Protein AF-A0A4Q6AAD2-F1 (afdb_monomer_lite)

Secondary structure (DSSP, 8-state):
----BPPPEEEEEETTEEEEEEEEETTEEEEEE-STT-SHHHHSSSSS-TT--HHHHHHHHHHHHHH-

pLDDT: mean 84.93, std 10.95, range [43.53, 94.69]

Radius of gyration: 14.44 Å; chains: 1; bounding box: 28×27×46 Å

Structure (mmCIF, N/CA/C/O backbone):
data_AF-A0A4Q6AAD2-F1
#
_entry.id   AF-A0A4Q6AAD2-F1
#
loop_
_atom_site.group_PDB
_atom_site.id
_atom_site.type_symbol
_atom_site.label_atom_id
_atom_site.label_alt_id
_atom_site.label_comp_id
_atom_site.label_asym_id
_atom_site.label_entity_id
_atom_site.label_seq_id
_atom_site.pdbx_PDB_ins_code
_atom_site.Cartn_x
_atom_site.Cartn_y
_atom_site.Cartn_z
_atom_site.occupancy
_atom_site.B_iso_or_equiv
_atom_site.auth_seq_id
_atom_site.auth_comp_id
_atom_site.auth_asym_id
_atom_site.auth_atom_id
_atom_site.pdbx_PDB_model_num
ATOM 1 N N . VAL A 1 1 ? -5.846 0.708 27.822 1.00 43.53 1 VAL A N 1
ATOM 2 C CA . VAL A 1 1 ? -6.925 1.355 27.043 1.00 43.53 1 VAL A CA 1
ATOM 3 C C . VAL A 1 1 ? -6.762 0.897 25.610 1.00 43.53 1 VAL A C 1
ATOM 5 O O . VAL A 1 1 ? -5.734 1.194 25.020 1.00 43.53 1 VAL A O 1
ATOM 8 N N . CYS A 1 2 ? -7.680 0.085 25.089 1.00 46.09 2 CYS A N 1
ATOM 9 C CA . CYS A 1 2 ? -7.693 -0.203 23.659 1.00 46.09 2 CYS A CA 1
ATOM 10 C C . CYS A 1 2 ? -8.096 1.100 22.967 1.00 46.09 2 CYS A C 1
ATOM 12 O O . CYS A 1 2 ? -9.203 1.578 23.193 1.00 46.09 2 CYS A O 1
ATOM 14 N N . GLU A 1 3 ? -7.169 1.714 22.231 1.00 54.78 3 GLU A N 1
ATOM 15 C CA . GLU A 1 3 ? -7.467 2.870 21.384 1.00 54.78 3 GLU A CA 1
ATOM 16 C C . GLU A 1 3 ? -8.676 2.566 20.492 1.00 54.78 3 GLU A C 1
ATOM 18 O O . GLU A 1 3 ? -8.919 1.410 20.144 1.00 54.78 3 GLU A O 1
ATOM 23 N N . ASP A 1 4 ? -9.431 3.604 20.145 1.00 55.59 4 ASP A N 1
ATOM 24 C CA . ASP A 1 4 ? -10.605 3.548 19.277 1.00 55.59 4 ASP A CA 1
ATOM 25 C C . ASP A 1 4 ? -10.211 2.999 17.888 1.00 55.59 4 ASP A C 1
ATOM 27 O O . ASP A 1 4 ? -9.770 3.726 16.995 1.00 55.59 4 ASP A O 1
ATOM 31 N N . LYS A 1 5 ? -10.244 1.668 17.749 1.00 57.72 5 LYS A N 1
ATOM 32 C CA . LYS A 1 5 ? -9.891 0.929 16.533 1.00 57.72 5 LYS A CA 1
ATOM 33 C C . LYS A 1 5 ? -11.168 0.684 15.748 1.00 57.72 5 LYS A C 1
ATOM 35 O O . LYS A 1 5 ? -11.855 -0.319 15.947 1.00 57.72 5 LYS A O 1
ATOM 40 N N . SER A 1 6 ? -11.475 1.595 14.832 1.00 70.06 6 SER A N 1
ATOM 41 C CA . SER A 1 6 ? -12.458 1.310 13.784 1.00 70.06 6 SER A CA 1
ATOM 42 C C . SER A 1 6 ? -12.054 0.033 13.032 1.00 70.06 6 SER A C 1
ATOM 44 O O . SER A 1 6 ? -10.864 -0.206 12.807 1.00 70.06 6 SER A O 1
ATOM 46 N N . LYS A 1 7 ? -13.026 -0.816 12.673 1.00 86.62 7 LYS A N 1
ATOM 47 C CA . LYS A 1 7 ? -12.751 -2.034 11.896 1.00 86.62 7 LYS A CA 1
ATOM 48 C C . LYS A 1 7 ? -12.039 -1.661 10.593 1.00 86.62 7 LYS A C 1
ATOM 50 O O . LYS A 1 7 ? -12.449 -0.713 9.928 1.00 86.62 7 LYS A O 1
ATOM 55 N N . ALA A 1 8 ? -11.006 -2.423 10.234 1.00 91.88 8 ALA A N 1
ATOM 56 C CA . ALA A 1 8 ? -10.341 -2.265 8.948 1.00 91.88 8 ALA A CA 1
ATOM 57 C C . ALA A 1 8 ? -11.349 -2.474 7.810 1.00 91.88 8 ALA A C 1
ATOM 59 O O . ALA A 1 8 ? -12.167 -3.397 7.855 1.00 91.88 8 ALA A O 1
ATOM 60 N N . GLN A 1 9 ? -11.289 -1.605 6.808 1.00 93.12 9 GLN A N 1
ATOM 61 C CA . GLN A 1 9 ? -12.118 -1.667 5.614 1.00 93.12 9 GLN A CA 1
ATOM 62 C C . GLN A 1 9 ? -11.253 -2.026 4.413 1.00 93.12 9 GLN A C 1
ATOM 64 O O . GLN A 1 9 ? -10.109 -1.582 4.310 1.00 93.12 9 GLN A O 1
ATOM 69 N N . SER A 1 10 ? -11.811 -2.826 3.507 1.00 94.31 10 SER A N 1
ATOM 70 C CA . SER A 1 10 ? -11.177 -3.085 2.220 1.00 94.31 10 SER A CA 1
ATOM 71 C C . SER A 1 10 ? -11.119 -1.790 1.409 1.00 94.31 10 SER A C 1
ATOM 73 O O . SER A 1 10 ? -12.143 -1.140 1.200 1.00 94.31 10 SER A O 1
ATOM 75 N N . ALA A 1 11 ? -9.915 -1.421 0.979 1.00 91.56 11 ALA A N 1
ATOM 76 C CA . ALA A 1 11 ? -9.680 -0.370 -0.005 1.00 91.56 11 ALA A CA 1
ATOM 77 C C . ALA A 1 11 ? -9.629 -0.951 -1.423 1.00 91.56 11 ALA A C 1
ATOM 79 O O . ALA A 1 11 ? -10.020 -0.283 -2.377 1.00 91.56 11 ALA A O 1
ATOM 80 N N . TYR A 1 12 ? -9.168 -2.200 -1.550 1.00 91.62 12 TYR A N 1
ATOM 81 C CA . TYR A 1 12 ? -9.155 -2.933 -2.806 1.00 91.62 12 TYR A CA 1
ATOM 82 C C . TYR A 1 12 ? -9.309 -4.436 -2.564 1.00 91.62 12 TYR A C 1
ATOM 84 O O . TYR A 1 12 ? -8.669 -5.018 -1.680 1.00 91.62 12 TYR A O 1
ATOM 92 N N . SER A 1 13 ? -10.154 -5.070 -3.372 1.00 94.69 13 SER A N 1
ATOM 93 C CA . SER A 1 13 ? -10.353 -6.516 -3.379 1.00 94.69 13 SER A CA 1
ATOM 94 C C . SER A 1 13 ? -10.360 -7.029 -4.806 1.00 94.69 13 SER A C 1
ATOM 96 O O . SER A 1 13 ? -10.970 -6.409 -5.674 1.00 94.69 13 SER A O 1
ATOM 98 N N . ASP A 1 14 ? -9.727 -8.174 -5.021 1.00 93.19 14 ASP A N 1
ATOM 99 C CA . ASP A 1 14 ? -9.768 -8.898 -6.288 1.00 93.19 14 ASP A CA 1
ATOM 100 C C . ASP A 1 14 ? -10.041 -10.374 -6.006 1.00 93.19 14 ASP A C 1
ATOM 102 O O . ASP A 1 14 ? -9.549 -10.924 -5.024 1.00 93.19 14 ASP A O 1
ATOM 106 N N . LYS A 1 15 ? -10.863 -11.011 -6.844 1.00 94.31 15 LYS A N 1
ATOM 107 C CA . LYS A 1 15 ? -11.202 -12.450 -6.755 1.00 94.31 15 LYS A CA 1
ATOM 108 C C . LYS A 1 15 ? -11.675 -12.944 -5.375 1.00 94.31 15 LYS A C 1
ATOM 110 O O . LYS A 1 15 ? -11.590 -14.130 -5.080 1.00 94.31 15 LYS A O 1
ATOM 115 N N . GLY A 1 16 ? -12.241 -12.053 -4.562 1.00 93.94 16 GLY A N 1
ATOM 116 C CA . GLY A 1 16 ? -12.726 -12.368 -3.214 1.00 93.94 16 GLY A CA 1
ATOM 117 C C . GLY A 1 16 ? -11.689 -12.175 -2.106 1.00 93.94 16 GLY A C 1
ATOM 118 O O . GLY A 1 16 ? -12.059 -12.232 -0.934 1.00 93.94 16 GLY A O 1
ATOM 119 N N . ASP A 1 17 ? -10.444 -11.859 -2.457 1.00 93.44 17 ASP A N 1
ATOM 120 C CA . ASP A 1 17 ? -9.378 -11.553 -1.512 1.00 93.44 17 ASP A CA 1
ATOM 121 C C . ASP A 1 17 ? -9.226 -10.039 -1.324 1.00 93.44 17 ASP A C 1
ATOM 123 O O . ASP A 1 17 ? -9.331 -9.247 -2.264 1.00 93.44 17 ASP A O 1
ATOM 127 N N . VAL A 1 18 ? -8.962 -9.612 -0.087 1.00 93.44 18 VAL A N 1
ATOM 128 C CA . VAL A 1 18 ? -8.658 -8.210 0.229 1.00 93.44 18 VAL A CA 1
ATOM 129 C C . VAL A 1 18 ? -7.166 -7.975 0.018 1.00 93.44 18 VAL A C 1
ATOM 131 O O . VAL A 1 18 ? -6.344 -8.427 0.811 1.00 93.44 18 VAL A O 1
ATOM 134 N N . LEU A 1 19 ? -6.823 -7.244 -1.041 1.00 92.69 19 LEU A N 1
ATOM 135 C CA . LEU A 1 19 ? -5.437 -6.946 -1.413 1.00 92.69 19 LEU A CA 1
ATOM 136 C C . LEU A 1 19 ? -4.915 -5.655 -0.770 1.00 92.69 19 LEU A C 1
ATOM 138 O O . LEU A 1 19 ? -3.707 -5.502 -0.584 1.00 92.69 19 LEU A O 1
ATOM 142 N N . MET A 1 20 ? -5.815 -4.734 -0.412 1.00 93.00 20 MET A N 1
ATOM 143 C CA . MET A 1 20 ? -5.479 -3.521 0.331 1.00 93.00 20 MET A CA 1
ATOM 144 C C . MET A 1 20 ? -6.558 -3.203 1.363 1.00 93.00 20 MET A C 1
ATOM 146 O O . MET A 1 20 ? -7.750 -3.222 1.049 1.00 93.00 20 MET A O 1
ATOM 150 N N . ALA A 1 21 ? -6.146 -2.861 2.582 1.00 94.12 21 ALA A N 1
ATOM 151 C CA . ALA A 1 21 ? -7.042 -2.493 3.674 1.00 94.12 21 ALA A CA 1
ATOM 152 C C . ALA A 1 21 ? -6.588 -1.206 4.369 1.00 94.12 21 ALA A C 1
ATOM 154 O O . ALA A 1 21 ? -5.393 -0.925 4.453 1.00 94.12 21 ALA A O 1
ATOM 155 N N . ILE A 1 22 ? -7.543 -0.443 4.898 1.00 93.00 22 ILE A N 1
ATOM 156 C CA . ILE A 1 22 ? -7.305 0.798 5.643 1.00 93.00 22 ILE A CA 1
ATOM 157 C C . ILE A 1 22 ? -8.049 0.735 6.978 1.00 93.00 22 ILE A C 1
ATOM 159 O O . ILE A 1 22 ? -9.191 0.284 7.044 1.00 93.00 22 ILE A O 1
ATOM 163 N N . ALA A 1 23 ? -7.427 1.222 8.047 1.00 92.19 23 ALA A N 1
ATOM 164 C CA . ALA A 1 23 ? -8.053 1.399 9.353 1.00 92.19 23 ALA A CA 1
ATOM 165 C C . ALA A 1 23 ? -7.718 2.779 9.928 1.00 92.19 23 ALA A C 1
ATOM 167 O O . ALA A 1 23 ? -6.594 3.264 9.787 1.00 92.19 23 ALA A O 1
ATOM 168 N N . LYS A 1 24 ? -8.670 3.406 10.626 1.00 88.69 24 LYS A N 1
ATOM 169 C CA . LYS A 1 24 ? -8.379 4.582 11.454 1.00 88.69 24 LYS A CA 1
ATOM 170 C C . LYS A 1 24 ? -7.861 4.116 12.813 1.00 88.69 24 LYS A C 1
ATOM 172 O O . LYS A 1 24 ? -8.488 3.265 13.447 1.00 88.69 24 LYS A O 1
ATOM 177 N N . VAL A 1 25 ? -6.732 4.680 13.241 1.00 87.94 25 VAL A N 1
ATOM 178 C CA . VAL A 1 25 ? -6.069 4.364 14.513 1.00 87.94 25 VAL A CA 1
ATOM 179 C C . VAL A 1 25 ? -5.705 5.676 15.205 1.00 87.94 25 VAL A C 1
ATOM 181 O O . VAL A 1 25 ? -4.854 6.432 14.732 1.00 87.94 25 VAL A O 1
ATOM 184 N N . GLY A 1 26 ? -6.390 5.980 16.310 1.00 87.50 26 GLY A N 1
ATOM 185 C CA . GLY A 1 26 ? -6.227 7.251 17.015 1.00 87.50 26 GLY A CA 1
ATOM 186 C C . GLY A 1 26 ? -6.520 8.452 16.104 1.00 87.50 26 GLY A C 1
ATOM 187 O O . GLY A 1 26 ? -7.619 8.585 15.561 1.00 87.50 26 GLY A O 1
ATOM 188 N N . LYS A 1 27 ? -5.527 9.335 15.930 1.00 86.44 27 LYS A N 1
ATOM 189 C CA . LYS A 1 27 ? -5.619 10.514 15.045 1.00 86.44 27 LYS A CA 1
ATOM 190 C C . LYS A 1 27 ? -5.216 10.232 13.592 1.00 86.44 27 LYS A C 1
ATOM 192 O O . LYS A 1 27 ? -5.402 11.109 12.757 1.00 86.44 27 LYS A O 1
ATOM 197 N N . GLY A 1 28 ? -4.656 9.058 13.303 1.00 85.88 28 GLY A N 1
ATOM 198 C CA . GLY A 1 28 ? -4.097 8.716 11.997 1.00 85.88 28 GLY A CA 1
ATOM 199 C C . GLY A 1 28 ? -4.839 7.587 11.286 1.00 85.88 28 GLY A C 1
ATOM 200 O O . GLY A 1 28 ? -5.856 7.066 11.758 1.00 85.88 28 GLY A O 1
ATOM 201 N N . LYS A 1 29 ? -4.294 7.196 10.134 1.00 87.81 29 LYS A N 1
ATOM 202 C CA . LYS A 1 29 ? -4.737 6.046 9.343 1.00 87.81 29 LYS A CA 1
ATOM 203 C C . LYS A 1 29 ? -3.572 5.081 9.156 1.00 87.81 29 LYS A C 1
ATOM 205 O O . LYS A 1 29 ? -2.428 5.498 9.006 1.00 87.81 29 LYS A O 1
ATOM 210 N N . VAL A 1 30 ? -3.886 3.796 9.152 1.00 89.94 30 VAL A N 1
ATOM 211 C CA . VAL A 1 30 ? -2.975 2.713 8.782 1.00 89.94 30 VAL A CA 1
ATOM 212 C C . VAL A 1 30 ? -3.517 2.101 7.502 1.00 89.94 30 VAL A C 1
ATOM 214 O O . VAL A 1 30 ? -4.711 1.811 7.433 1.00 89.94 30 VAL A O 1
ATOM 217 N N . PHE A 1 31 ? -2.661 1.899 6.507 1.00 89.94 31 PHE A N 1
ATOM 218 C CA . PHE A 1 31 ? -2.981 1.097 5.332 1.00 89.94 31 PHE A CA 1
ATOM 219 C C . PHE A 1 31 ? -2.056 -0.121 5.286 1.00 89.94 31 PHE A C 1
ATOM 221 O O . PHE A 1 31 ? -0.911 -0.056 5.731 1.00 89.94 31 PHE A O 1
ATOM 228 N N . ALA A 1 32 ? -2.568 -1.232 4.774 1.00 91.19 32 ALA A N 1
ATOM 229 C CA . ALA A 1 32 ? -1.820 -2.458 4.540 1.00 91.19 32 ALA A CA 1
ATOM 230 C C . ALA A 1 32 ? -2.083 -2.921 3.107 1.00 91.19 32 ALA A C 1
ATOM 232 O O . ALA A 1 32 ? -3.227 -2.880 2.650 1.00 91.19 32 ALA A O 1
ATOM 233 N N . VAL A 1 33 ? -1.034 -3.353 2.411 1.00 90.69 33 VAL A N 1
ATOM 234 C CA . VAL A 1 33 ? -1.091 -3.841 1.029 1.00 90.69 33 VAL A CA 1
ATOM 235 C C . VAL A 1 33 ? -0.372 -5.184 0.939 1.00 90.69 33 VAL A C 1
ATOM 237 O O . VAL A 1 33 ? 0.673 -5.364 1.564 1.00 90.69 33 VAL A O 1
ATOM 240 N N . GLY A 1 34 ? -0.953 -6.136 0.209 1.00 87.31 34 GLY A N 1
ATOM 241 C CA . GLY A 1 34 ? -0.394 -7.483 0.045 1.00 87.31 34 GLY A CA 1
ATOM 242 C C . GLY A 1 34 ? 0.641 -7.621 -1.078 1.00 87.31 34 GLY A C 1
ATOM 243 O O . GLY A 1 34 ? 1.268 -8.668 -1.198 1.00 87.31 34 GLY A O 1
ATOM 244 N N . ASP A 1 35 ? 0.810 -6.592 -1.906 1.00 80.38 35 ASP A N 1
ATOM 245 C CA . ASP A 1 35 ? 1.649 -6.631 -3.105 1.00 80.38 35 ASP A CA 1
ATOM 246 C C . ASP A 1 35 ? 3.073 -6.098 -2.810 1.00 80.38 35 ASP A C 1
ATOM 248 O O . ASP A 1 35 ? 3.211 -4.986 -2.284 1.00 80.38 35 ASP A O 1
ATOM 252 N N . PRO A 1 36 ? 4.144 -6.856 -3.125 1.00 75.44 36 PRO A N 1
ATOM 253 C CA . PRO A 1 36 ? 5.529 -6.513 -2.788 1.00 75.44 36 PRO A CA 1
ATOM 254 C C . PRO A 1 36 ? 6.161 -5.406 -3.660 1.00 75.44 36 PRO A C 1
ATOM 256 O O . PRO A 1 36 ? 7.376 -5.378 -3.826 1.00 75.44 36 PRO A O 1
ATOM 259 N N . TRP A 1 37 ? 5.401 -4.482 -4.249 1.00 78.75 37 TRP A N 1
ATOM 260 C CA . TRP A 1 37 ? 5.981 -3.422 -5.091 1.00 78.75 37 TRP A CA 1
ATOM 261 C C . TRP A 1 37 ? 6.396 -2.159 -4.326 1.00 78.75 37 TRP A C 1
ATOM 263 O O . TRP A 1 37 ? 7.096 -1.318 -4.889 1.00 78.75 37 TRP A O 1
ATOM 273 N N . ILE A 1 38 ? 6.019 -2.006 -3.051 1.00 80.38 38 ILE A N 1
ATOM 274 C CA . ILE A 1 38 ? 6.450 -0.866 -2.219 1.00 80.38 38 ILE A CA 1
ATOM 275 C C . ILE A 1 38 ? 7.846 -1.140 -1.641 1.00 80.38 38 ILE A C 1
ATOM 277 O O . ILE A 1 38 ? 8.046 -1.268 -0.433 1.00 80.38 38 ILE A O 1
ATOM 281 N N . TYR A 1 39 ? 8.829 -1.230 -2.531 1.00 83.00 39 TYR A N 1
ATOM 282 C CA . TYR A 1 39 ? 10.247 -1.228 -2.189 1.00 83.00 39 TYR A CA 1
ATOM 283 C C . TYR A 1 39 ? 10.955 -0.099 -2.926 1.00 83.00 39 TYR A C 1
ATOM 285 O O . TYR A 1 39 ? 10.534 0.313 -4.009 1.00 83.00 39 TYR A O 1
ATOM 293 N N . ASN A 1 40 ? 12.060 0.383 -2.358 1.00 81.38 40 ASN A N 1
ATOM 294 C CA . ASN A 1 40 ? 12.841 1.474 -2.942 1.00 81.38 40 ASN A CA 1
ATOM 295 C C . ASN A 1 40 ? 13.250 1.166 -4.391 1.00 81.38 40 ASN A C 1
ATOM 297 O O . ASN A 1 40 ? 13.289 2.056 -5.236 1.00 81.38 40 ASN A O 1
ATOM 301 N N . GLU A 1 41 ? 13.509 -0.103 -4.701 1.00 81.62 41 GLU A N 1
ATOM 302 C CA . GLU A 1 41 ? 13.901 -0.576 -6.025 1.00 81.62 41 GLU A CA 1
ATOM 303 C C . GLU A 1 41 ? 12.819 -0.370 -7.089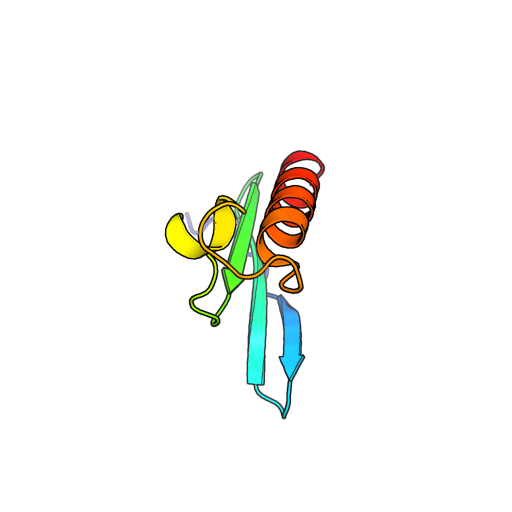 1.00 81.62 41 GLU A C 1
ATOM 305 O O . GLU A 1 41 ? 13.148 -0.161 -8.255 1.00 81.62 41 GLU A O 1
ATOM 310 N N . TYR A 1 42 ? 11.550 -0.406 -6.691 1.00 83.62 42 TYR A N 1
ATOM 311 C CA . TYR A 1 42 ? 10.395 -0.302 -7.581 1.00 83.62 42 TYR A CA 1
ATOM 312 C C . TYR A 1 42 ? 9.740 1.083 -7.527 1.00 83.62 42 TYR A C 1
ATOM 314 O O . TYR A 1 42 ? 9.005 1.462 -8.432 1.00 83.62 42 TYR A O 1
ATOM 322 N N . ALA A 1 43 ? 10.056 1.866 -6.497 1.00 85.25 43 ALA A N 1
ATOM 323 C CA . ALA A 1 43 ? 9.483 3.177 -6.224 1.00 85.25 43 ALA A CA 1
ATOM 324 C C . ALA A 1 43 ? 10.367 4.369 -6.636 1.00 85.25 43 ALA A C 1
ATOM 326 O O . ALA A 1 43 ? 9.905 5.498 -6.534 1.00 85.25 43 ALA A O 1
ATOM 327 N N . ASP A 1 44 ? 11.618 4.157 -7.066 1.00 83.19 44 ASP A N 1
ATOM 328 C CA . ASP A 1 44 ? 12.569 5.232 -7.441 1.00 83.19 44 ASP A CA 1
ATOM 329 C C . ASP A 1 44 ? 12.393 5.718 -8.897 1.00 83.19 44 ASP A C 1
ATOM 331 O O . ASP A 1 44 ? 12.881 6.776 -9.281 1.00 83.19 44 ASP A O 1
ATOM 335 N N . GLY A 1 45 ? 11.703 4.953 -9.751 1.00 80.69 45 GLY A N 1
ATOM 336 C CA . GLY A 1 45 ? 11.472 5.321 -11.159 1.00 80.69 45 GLY A CA 1
ATOM 337 C C . GLY A 1 45 ? 12.710 5.255 -12.066 1.00 80.69 45 GLY A C 1
ATOM 338 O O . GLY A 1 45 ? 12.624 5.584 -13.243 1.00 80.69 45 GLY A O 1
ATOM 339 N N . ARG A 1 46 ? 13.865 4.820 -11.542 1.00 83.62 46 ARG A N 1
ATOM 340 C CA . ARG A 1 46 ? 15.134 4.708 -12.293 1.00 83.62 46 ARG A CA 1
ATOM 341 C C . ARG A 1 46 ? 15.501 3.282 -12.698 1.00 83.62 46 ARG A C 1
ATOM 343 O O . ARG A 1 46 ? 16.301 3.099 -13.607 1.00 83.62 46 ARG A O 1
ATOM 350 N N . LYS A 1 47 ? 14.984 2.283 -11.976 1.00 83.38 47 LYS A N 1
ATOM 351 C CA . LYS A 1 47 ? 15.365 0.866 -12.130 1.00 83.38 47 LYS A CA 1
ATOM 352 C C . LYS A 1 47 ? 14.359 0.045 -12.934 1.00 83.38 47 LYS A C 1
ATOM 354 O O . LYS A 1 47 ? 14.731 -0.983 -13.488 1.00 83.38 47 LYS A O 1
ATOM 359 N N . LEU A 1 48 ? 13.099 0.475 -12.964 1.00 84.12 48 LEU A N 1
ATOM 360 C CA . LEU A 1 48 ? 12.030 -0.213 -13.675 1.00 84.12 48 LEU A CA 1
ATOM 361 C C . LEU A 1 48 ? 11.874 0.327 -15.104 1.00 84.12 48 LEU A C 1
ATOM 363 O O . LEU A 1 48 ? 12.160 1.503 -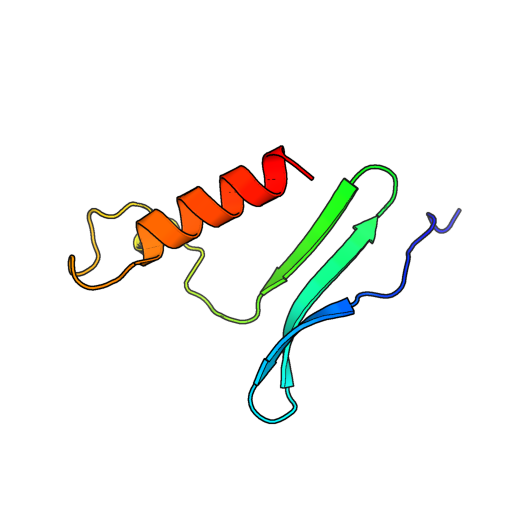15.339 1.00 84.12 48 LEU A O 1
ATOM 367 N N . PRO A 1 49 ? 11.410 -0.514 -16.046 1.00 84.69 49 PRO A N 1
ATOM 368 C CA . PRO A 1 49 ? 10.948 -0.071 -17.356 1.00 84.69 49 PRO A CA 1
ATOM 369 C C . PRO A 1 49 ? 9.971 1.114 -17.268 1.00 84.69 49 PRO A C 1
ATOM 371 O O . PRO A 1 49 ? 9.143 1.183 -16.362 1.00 84.69 49 PRO A O 1
ATOM 374 N N . ALA A 1 50 ? 10.088 2.065 -18.200 1.00 81.38 50 ALA A N 1
ATOM 375 C CA . ALA A 1 50 ? 9.342 3.330 -18.167 1.00 81.38 50 ALA A CA 1
ATOM 376 C C . ALA A 1 50 ? 7.830 3.181 -18.430 1.00 81.38 50 ALA A C 1
ATOM 378 O O . ALA A 1 50 ? 7.073 4.123 -18.210 1.00 81.38 50 ALA A O 1
ATOM 379 N N . ASP A 1 51 ? 7.397 2.021 -18.918 1.00 86.56 51 ASP A N 1
ATOM 380 C CA . ASP A 1 51 ? 5.995 1.639 -19.087 1.00 86.56 51 ASP A CA 1
ATOM 381 C C . ASP A 1 51 ? 5.319 1.239 -17.765 1.00 86.56 51 ASP A C 1
ATOM 383 O O . ASP A 1 51 ? 4.092 1.176 -17.704 1.00 86.56 51 ASP A O 1
ATOM 387 N N . LEU A 1 52 ? 6.090 1.013 -16.696 1.00 86.38 52 LEU A N 1
ATOM 388 C CA . LEU A 1 52 ? 5.553 0.743 -15.366 1.00 86.38 52 LEU A CA 1
ATOM 389 C C . LEU A 1 52 ? 5.280 2.043 -14.599 1.00 86.38 52 LEU A C 1
ATOM 391 O O . LEU A 1 52 ? 6.149 2.898 -14.433 1.00 86.38 52 LEU A O 1
ATOM 395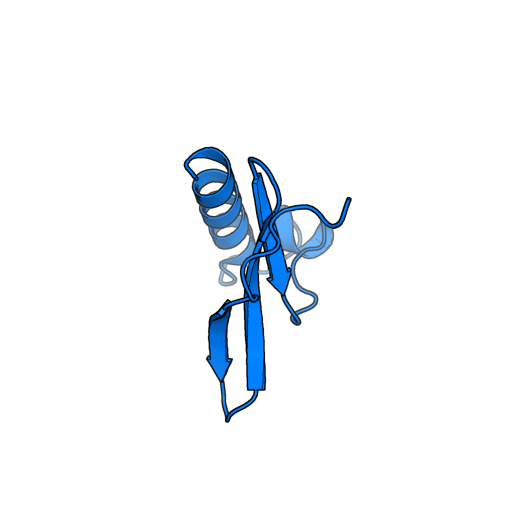 N N . GLU A 1 53 ? 4.069 2.176 -14.056 1.00 88.62 53 GLU A N 1
ATOM 396 C CA . GLU A 1 53 ? 3.618 3.391 -13.361 1.00 88.62 53 GLU A CA 1
ATOM 397 C C . GLU A 1 53 ? 3.976 3.434 -11.860 1.00 88.62 53 GLU A C 1
ATOM 399 O O . GLU A 1 53 ? 3.476 4.292 -11.134 1.00 88.62 53 GLU A O 1
ATOM 404 N N . ASN A 1 54 ? 4.855 2.558 -11.361 1.00 90.38 54 ASN A N 1
ATOM 405 C CA . ASN A 1 54 ? 5.152 2.432 -9.925 1.00 90.38 54 ASN A CA 1
ATOM 406 C C . ASN A 1 54 ? 5.609 3.746 -9.270 1.00 90.38 54 ASN A C 1
ATOM 408 O O . ASN A 1 54 ? 5.173 4.070 -8.166 1.00 90.38 54 ASN A O 1
ATOM 412 N N . PHE A 1 55 ? 6.458 4.527 -9.947 1.00 89.50 55 PHE A N 1
ATOM 413 C CA . PHE A 1 55 ? 6.930 5.815 -9.425 1.00 89.50 55 PHE A CA 1
ATOM 414 C C . PHE A 1 55 ? 5.771 6.796 -9.214 1.00 89.50 55 PHE A C 1
ATOM 416 O O . PHE A 1 55 ? 5.634 7.397 -8.149 1.00 89.50 55 PHE A O 1
ATOM 423 N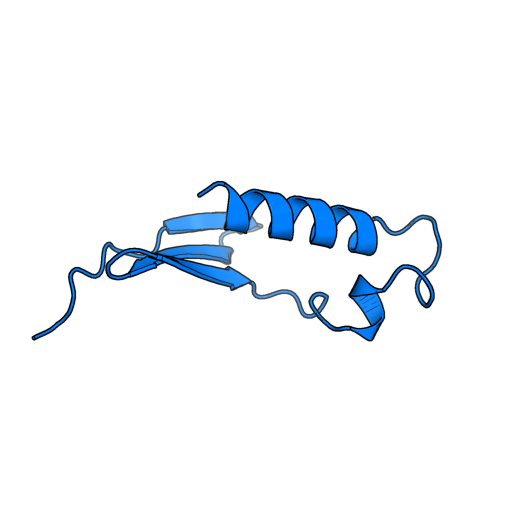 N . LYS A 1 56 ? 4.896 6.909 -10.215 1.00 90.94 56 LYS A N 1
ATOM 424 C CA . LYS A 1 56 ? 3.704 7.758 -10.169 1.00 90.94 56 LYS A CA 1
ATOM 425 C C . LYS A 1 56 ? 2.712 7.260 -9.118 1.00 90.94 56 LYS A C 1
ATOM 427 O O . LYS A 1 56 ? 2.235 8.053 -8.315 1.00 90.94 56 LYS A O 1
ATOM 432 N N . ALA A 1 57 ? 2.486 5.949 -9.042 1.00 90.44 57 ALA A N 1
ATOM 433 C CA . ALA A 1 57 ? 1.640 5.344 -8.018 1.00 90.44 57 ALA A CA 1
ATOM 434 C C . ALA A 1 57 ? 2.137 5.666 -6.594 1.00 90.44 57 ALA A C 1
ATOM 436 O O . ALA A 1 57 ? 1.331 5.969 -5.715 1.00 90.44 57 ALA A O 1
ATOM 437 N N . MET A 1 58 ? 3.456 5.681 -6.361 1.00 90.81 58 MET A N 1
ATOM 438 C CA . MET A 1 58 ? 4.027 6.090 -5.070 1.00 90.81 58 MET A CA 1
ATOM 439 C C . MET A 1 58 ? 3.873 7.584 -4.778 1.00 90.81 58 MET A C 1
ATOM 441 O O . MET A 1 58 ? 3.642 7.954 -3.621 1.00 90.81 58 MET A O 1
ATOM 445 N N . GLN A 1 59 ? 3.978 8.445 -5.793 1.00 91.50 59 GLN A N 1
ATOM 446 C CA . GLN A 1 59 ? 3.675 9.871 -5.645 1.00 91.50 59 GLN A CA 1
ATOM 447 C C . GLN A 1 59 ? 2.211 10.078 -5.242 1.00 91.50 59 GLN A C 1
ATOM 449 O O . GLN A 1 59 ? 1.944 10.750 -4.243 1.00 91.50 59 GLN A O 1
ATOM 454 N N . ASP A 1 60 ? 1.280 9.441 -5.952 1.00 92.06 60 ASP A N 1
ATOM 455 C CA . ASP A 1 60 ? -0.157 9.539 -5.687 1.00 92.06 60 ASP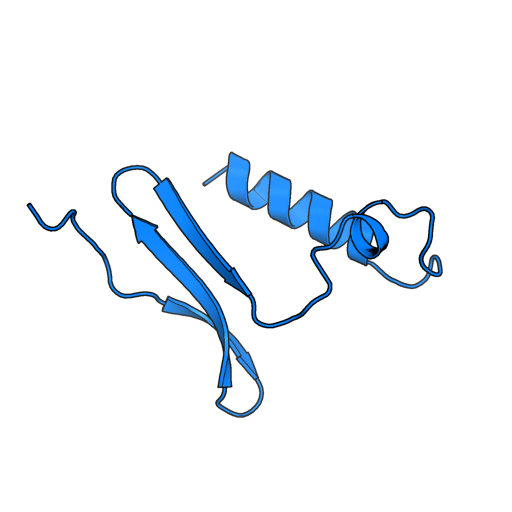 A CA 1
ATOM 456 C C . ASP A 1 60 ? -0.514 8.995 -4.298 1.00 92.06 60 ASP A C 1
ATOM 458 O O . ASP A 1 60 ? -1.259 9.635 -3.550 1.00 92.06 60 ASP A O 1
ATOM 462 N N . LEU A 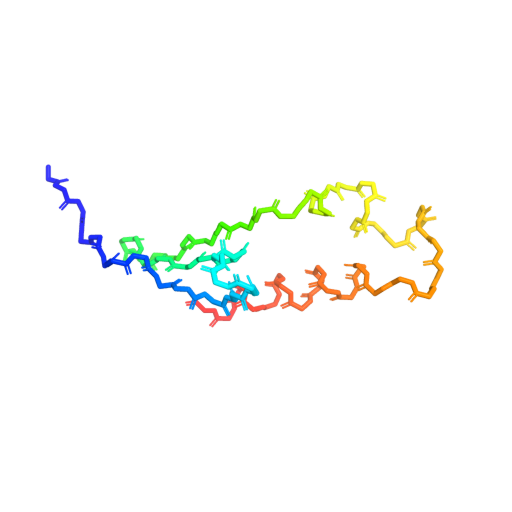1 61 ? 0.078 7.863 -3.899 1.00 89.06 61 LEU A N 1
ATOM 463 C CA . LEU A 1 61 ? -0.099 7.293 -2.564 1.00 89.06 61 LEU A CA 1
ATOM 464 C C . LEU A 1 61 ? 0.415 8.241 -1.473 1.00 89.06 61 LEU A C 1
ATOM 466 O O . LEU A 1 61 ? -0.273 8.469 -0.479 1.00 89.06 61 LEU A O 1
ATOM 470 N N . THR A 1 62 ? 1.594 8.838 -1.658 1.00 90.12 62 THR A N 1
ATOM 471 C CA . THR A 1 62 ? 2.177 9.769 -0.677 1.00 90.12 62 THR A CA 1
ATOM 472 C C . THR A 1 62 ? 1.314 11.022 -0.528 1.00 90.12 62 THR A C 1
ATOM 474 O O . THR A 1 62 ? 1.020 11.447 0.591 1.00 90.12 62 THR A O 1
ATOM 477 N N . LEU A 1 63 ? 0.848 11.589 -1.644 1.00 92.56 63 LEU A N 1
ATOM 478 C CA . LEU A 1 63 ? -0.069 12.730 -1.639 1.00 92.56 63 LEU A CA 1
ATOM 479 C C . LEU A 1 63 ? -1.398 12.384 -0.963 1.00 92.56 63 LEU A C 1
ATOM 481 O O . LEU A 1 63 ? -1.930 13.190 -0.196 1.00 92.56 63 LEU A O 1
ATOM 485 N N . TRP A 1 64 ? -1.921 11.182 -1.209 1.00 88.94 64 TRP A N 1
ATOM 486 C CA . TRP A 1 64 ? -3.129 10.702 -0.552 1.00 88.94 64 TRP A CA 1
ATOM 487 C C . TRP A 1 64 ? -2.943 10.594 0.965 1.00 88.94 64 TRP A C 1
ATOM 489 O O . TRP A 1 64 ? -3.814 11.074 1.691 1.00 88.94 64 TRP A O 1
ATOM 499 N N . ILE A 1 65 ? -1.818 10.049 1.446 1.00 87.00 65 ILE A N 1
ATOM 500 C CA . ILE A 1 65 ? -1.510 9.944 2.884 1.00 87.00 65 ILE A CA 1
ATOM 501 C C . ILE A 1 65 ? -1.416 11.332 3.526 1.00 87.00 65 ILE A C 1
ATOM 503 O O . ILE A 1 65 ? -1.982 11.542 4.592 1.00 87.00 65 ILE A O 1
ATOM 507 N N . LEU A 1 66 ? -0.740 12.290 2.885 1.00 87.75 66 LEU A N 1
ATOM 508 C CA . LEU A 1 66 ? -0.542 13.636 3.443 1.00 87.75 66 LEU A CA 1
ATOM 509 C C . LEU A 1 66 ? -1.831 14.465 3.525 1.00 87.75 66 LEU A C 1
ATOM 511 O O . LEU A 1 66 ? -1.943 15.351 4.372 1.00 87.75 66 LEU A O 1
ATOM 515 N N . LYS A 1 67 ? -2.789 14.216 2.629 1.00 85.75 67 LYS A N 1
ATOM 516 C CA . LYS A 1 67 ? -4.065 14.943 2.580 1.00 85.75 67 LYS A CA 1
ATOM 517 C C . LYS A 1 67 ? -5.099 14.426 3.594 1.00 85.75 67 LYS A C 1
ATOM 519 O O . LYS A 1 67 ? -6.088 15.116 3.841 1.00 85.75 67 LYS A O 1
ATOM 524 N N . ASN A 1 68 ? -4.921 13.209 4.109 1.00 67.62 68 ASN A N 1
ATOM 525 C CA . ASN A 1 68 ? -5.941 12.434 4.828 1.00 67.62 68 ASN A CA 1
ATOM 526 C C . ASN A 1 68 ? -5.667 12.253 6.318 1.00 67.62 68 ASN A C 1
ATOM 528 O O . ASN A 1 68 ? -6.665 11.927 7.007 1.00 67.62 68 ASN A O 1
#

Sequence (68 aa):
VCEDKSKAQSAYSDKGDVLMAIAKVGKGKVFAVGDPWIYNEYADGRKLPADLENFKAMQDLTLWILKN

Foldseek 3Di:
DQFPKDDWDQPDDDPRHRQKIWIDGHPAIDIDGNDPQPDCCNQVCPNDDVPDCNVVVVVVVVVVRVVD